Protein AF-A0A0Q7KA32-F1 (afdb_monomer_lite)

Structure (mmCIF, N/CA/C/O backbone):
data_AF-A0A0Q7KA32-F1
#
_entry.id   AF-A0A0Q7KA32-F1
#
loop_
_atom_site.group_PDB
_atom_site.id
_atom_site.type_symbol
_atom_site.label_atom_id
_atom_site.label_alt_id
_atom_site.label_comp_id
_atom_site.label_asym_id
_atom_site.label_entity_id
_atom_site.label_seq_id
_atom_site.pdbx_PDB_ins_code
_atom_site.Cartn_x
_atom_site.Cartn_y
_atom_site.Cartn_z
_atom_site.occupancy
_atom_site.B_iso_or_equiv
_atom_site.auth_seq_id
_atom_site.auth_comp_id
_atom_site.auth_asym_id
_atom_site.auth_atom_id
_atom_site.pdbx_PDB_model_num
ATOM 1 N N . MET A 1 1 ? 11.257 9.455 -51.469 1.00 43.12 1 MET A N 1
ATOM 2 C CA . MET A 1 1 ? 10.228 9.139 -50.459 1.00 43.12 1 MET A CA 1
ATOM 3 C C . MET A 1 1 ? 10.912 8.282 -49.416 1.00 43.12 1 MET A C 1
ATOM 5 O O . MET A 1 1 ? 10.951 7.073 -49.566 1.00 43.12 1 MET A O 1
ATOM 9 N N . GLU A 1 2 ? 11.544 8.915 -48.437 1.00 48.62 2 GLU A N 1
ATOM 10 C CA . GLU A 1 2 ? 12.164 8.223 -47.306 1.00 48.62 2 GLU A CA 1
ATOM 11 C C . GLU A 1 2 ? 11.249 8.482 -46.112 1.00 48.62 2 GLU A C 1
ATOM 13 O O . GLU A 1 2 ? 11.370 9.498 -45.437 1.00 48.62 2 GLU A O 1
ATOM 18 N N . HIS A 1 3 ? 10.231 7.636 -45.950 1.00 50.41 3 HIS A N 1
ATOM 19 C CA . HIS A 1 3 ? 9.394 7.650 -44.757 1.00 50.41 3 HIS A CA 1
ATOM 20 C C . HIS A 1 3 ? 9.922 6.596 -43.789 1.00 50.41 3 HIS A C 1
ATOM 22 O O . HIS A 1 3 ? 9.903 5.407 -44.089 1.00 50.41 3 HIS A O 1
ATOM 28 N N . SER A 1 4 ? 10.384 7.097 -42.645 1.00 55.38 4 SER A N 1
ATOM 29 C CA . SER A 1 4 ? 10.124 6.558 -41.312 1.00 55.38 4 SER A CA 1
ATOM 30 C C . SER A 1 4 ? 10.331 5.056 -41.112 1.00 55.38 4 SER A C 1
ATOM 32 O O . SER A 1 4 ? 9.389 4.277 -41.201 1.00 55.38 4 SER A O 1
ATOM 34 N N . ASN A 1 5 ? 11.546 4.675 -40.711 1.00 51.72 5 ASN A N 1
ATOM 35 C CA . ASN A 1 5 ? 11.811 3.376 -40.080 1.00 51.72 5 ASN A CA 1
ATOM 36 C C . ASN A 1 5 ? 12.090 3.497 -38.561 1.00 51.72 5 ASN A C 1
ATOM 38 O O . ASN A 1 5 ? 12.395 2.497 -37.919 1.00 51.72 5 ASN A O 1
ATOM 42 N N . ASP A 1 6 ? 11.968 4.704 -37.988 1.00 53.75 6 ASP A N 1
ATOM 43 C CA . ASP A 1 6 ? 12.189 5.002 -36.557 1.00 53.75 6 ASP A CA 1
ATOM 44 C C . ASP A 1 6 ? 10.946 4.757 -35.672 1.00 53.75 6 ASP A C 1
ATOM 46 O O . ASP A 1 6 ? 11.048 4.672 -34.452 1.00 53.75 6 ASP A O 1
ATOM 50 N N . ASP A 1 7 ? 9.762 4.599 -36.270 1.00 53.19 7 ASP A N 1
ATOM 51 C CA . ASP A 1 7 ? 8.487 4.540 -35.534 1.00 53.19 7 ASP A CA 1
ATOM 52 C C . ASP A 1 7 ? 8.241 3.178 -34.837 1.00 53.19 7 ASP A C 1
ATOM 54 O O . ASP A 1 7 ? 7.601 3.092 -33.788 1.00 53.19 7 ASP A O 1
ATOM 58 N N . ILE A 1 8 ? 8.819 2.091 -35.368 1.00 54.44 8 ILE A N 1
ATOM 59 C CA . ILE A 1 8 ? 8.552 0.718 -34.888 1.00 54.44 8 ILE A CA 1
ATOM 60 C C . ILE A 1 8 ? 9.303 0.398 -33.583 1.00 54.44 8 ILE A C 1
ATOM 62 O O . ILE A 1 8 ? 8.797 -0.336 -32.727 1.00 54.44 8 ILE A O 1
ATOM 66 N N . ALA A 1 9 ? 10.498 0.964 -33.393 1.00 56.53 9 ALA A N 1
ATOM 67 C CA . ALA A 1 9 ? 11.290 0.728 -32.186 1.00 56.53 9 ALA A CA 1
ATOM 68 C C . ALA A 1 9 ? 10.688 1.426 -30.952 1.00 56.53 9 ALA A C 1
ATOM 70 O O . ALA A 1 9 ? 10.704 0.858 -29.859 1.00 56.53 9 ALA A O 1
ATOM 71 N N . ALA A 1 10 ? 10.111 2.621 -31.131 1.00 57.81 10 ALA A N 1
ATOM 72 C CA . ALA A 1 10 ? 9.469 3.375 -30.056 1.00 57.81 10 ALA A CA 1
ATOM 73 C C . ALA A 1 10 ? 8.175 2.703 -29.566 1.00 57.81 10 ALA A C 1
ATOM 75 O O . ALA A 1 10 ? 7.990 2.567 -28.357 1.00 57.81 10 ALA A O 1
ATOM 76 N N . SER A 1 11 ? 7.336 2.202 -30.484 1.00 57.97 11 SER A N 1
ATOM 77 C CA . SER A 1 11 ? 6.111 1.469 -30.117 1.00 57.97 11 SER A CA 1
ATOM 78 C C 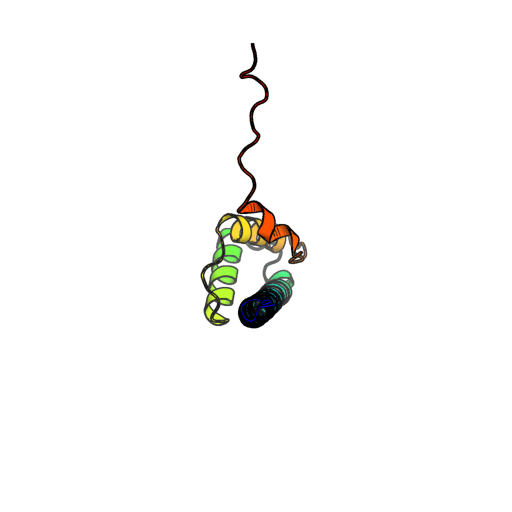. SER A 1 11 ? 6.425 0.209 -29.306 1.00 57.97 11 SER A C 1
ATOM 80 O O . SER A 1 11 ? 5.867 0.015 -28.230 1.00 57.97 11 SER A O 1
ATOM 82 N N . SER A 1 12 ? 7.420 -0.572 -29.735 1.00 60.53 12 SER A N 1
ATOM 83 C CA . SER A 1 12 ? 7.791 -1.824 -29.059 1.00 60.53 12 SER A CA 1
ATOM 84 C C . SER A 1 12 ? 8.317 -1.597 -27.632 1.00 60.53 12 SER A C 1
ATOM 86 O O . SER A 1 12 ? 8.023 -2.372 -26.725 1.00 60.53 12 SER A O 1
ATOM 88 N N . ALA A 1 13 ? 9.098 -0.534 -27.408 1.00 63.25 13 ALA A N 1
ATOM 89 C CA . ALA A 1 13 ? 9.607 -0.189 -26.080 1.00 63.25 13 ALA A CA 1
ATOM 90 C C . ALA A 1 13 ? 8.493 0.316 -25.146 1.00 63.25 13 ALA A C 1
ATOM 92 O O . ALA A 1 13 ? 8.471 -0.031 -23.966 1.00 63.25 13 ALA A O 1
ATOM 93 N N . GLN A 1 14 ? 7.553 1.095 -25.685 1.00 60.50 14 GLN A N 1
ATOM 94 C CA . GLN A 1 14 ? 6.415 1.624 -24.939 1.00 60.50 14 GLN A CA 1
ATOM 95 C C . GLN A 1 14 ? 5.405 0.521 -24.576 1.00 60.50 14 GLN A C 1
ATOM 97 O O . GLN A 1 14 ? 4.879 0.514 -23.466 1.00 60.50 14 GLN A O 1
ATOM 102 N N . GLU A 1 15 ? 5.187 -0.462 -25.453 1.00 61.22 15 GLU A N 1
ATOM 103 C CA . GLU A 1 15 ? 4.350 -1.640 -25.178 1.00 61.22 15 GLU A CA 1
ATOM 104 C C . GLU A 1 15 ? 4.922 -2.518 -24.051 1.00 61.22 15 GLU A C 1
ATOM 106 O O . GLU A 1 15 ? 4.180 -2.961 -23.171 1.00 61.22 15 GLU A O 1
ATOM 111 N N . VAL A 1 16 ? 6.244 -2.728 -24.025 1.00 63.62 16 VAL A N 1
ATOM 112 C CA . VAL A 1 16 ? 6.920 -3.490 -22.957 1.00 63.62 16 VAL A CA 1
ATOM 113 C C . VAL A 1 16 ? 6.857 -2.757 -21.612 1.00 63.62 16 VAL A C 1
ATOM 115 O O . VAL A 1 16 ? 6.671 -3.394 -20.573 1.00 63.62 16 VAL A O 1
ATOM 118 N N . ASP A 1 17 ? 6.980 -1.429 -21.616 1.00 67.62 17 ASP A N 1
ATOM 119 C CA . ASP A 1 17 ? 6.892 -0.604 -20.406 1.00 67.62 17 ASP A CA 1
ATOM 120 C C . ASP A 1 17 ? 5.475 -0.595 -19.806 1.00 67.62 17 ASP A C 1
ATOM 122 O O . ASP A 1 17 ? 5.297 -0.758 -18.594 1.00 67.62 17 ASP A O 1
ATOM 126 N N . VAL A 1 18 ? 4.447 -0.523 -20.660 1.00 63.66 18 VAL A N 1
ATOM 127 C CA . VAL A 1 18 ? 3.042 -0.624 -20.241 1.00 63.66 18 VAL A CA 1
ATOM 128 C C . VAL A 1 18 ? 2.733 -2.009 -19.673 1.00 63.66 18 VAL A C 1
ATOM 130 O O . VAL A 1 18 ? 2.097 -2.095 -18.622 1.00 63.66 18 VAL A O 1
ATOM 133 N N . ALA A 1 19 ? 3.203 -3.083 -20.314 1.00 62.88 19 ALA A N 1
ATOM 134 C CA . ALA A 1 19 ? 3.015 -4.447 -19.817 1.00 62.88 19 ALA A CA 1
ATOM 135 C C . ALA A 1 19 ? 3.654 -4.639 -18.430 1.00 62.88 19 ALA A C 1
ATOM 137 O O . ALA A 1 19 ? 2.982 -5.075 -17.496 1.00 62.88 19 ALA A O 1
ATOM 138 N N . ARG A 1 20 ? 4.909 -4.197 -18.251 1.00 70.75 20 ARG A N 1
ATOM 139 C CA . ARG A 1 20 ? 5.592 -4.231 -16.946 1.00 70.75 20 ARG A CA 1
ATOM 140 C C . ARG A 1 20 ? 4.828 -3.435 -15.886 1.00 70.75 20 ARG A C 1
ATOM 142 O O . ARG A 1 20 ? 4.695 -3.883 -14.750 1.00 70.75 20 ARG A O 1
ATOM 149 N N . SER A 1 21 ? 4.315 -2.264 -16.249 1.00 71.50 21 SER A N 1
ATOM 150 C CA . SER A 1 21 ? 3.560 -1.406 -15.332 1.00 71.50 21 SER A CA 1
ATOM 151 C C . SER A 1 21 ? 2.219 -2.026 -14.925 1.00 71.50 21 SER A C 1
ATOM 153 O O . SER A 1 21 ? 1.783 -1.872 -13.784 1.00 71.50 21 SER A O 1
ATOM 155 N N . GLN A 1 22 ? 1.564 -2.759 -15.829 1.00 75.25 22 GLN A N 1
ATOM 156 C CA . GLN A 1 22 ? 0.352 -3.522 -15.520 1.00 75.25 22 GLN A CA 1
ATOM 157 C C . GLN A 1 22 ? 0.639 -4.700 -14.579 1.00 75.25 22 GLN A C 1
ATOM 159 O O . GLN A 1 22 ? -0.116 -4.899 -13.626 1.00 75.25 22 GLN A O 1
ATOM 164 N N . ASP A 1 23 ? 1.748 -5.416 -14.784 1.00 82.44 23 ASP A N 1
ATOM 165 C CA . ASP A 1 23 ? 2.169 -6.512 -13.903 1.00 82.44 23 ASP A CA 1
ATOM 166 C C . ASP A 1 23 ? 2.444 -6.018 -12.474 1.00 82.44 23 ASP A C 1
ATOM 168 O O . ASP A 1 23 ? 1.935 -6.590 -11.509 1.00 82.44 23 ASP A O 1
ATOM 172 N N . VAL A 1 24 ? 3.169 -4.902 -12.317 1.00 84.56 24 VAL A N 1
ATOM 173 C CA . VAL A 1 24 ? 3.435 -4.305 -10.994 1.00 84.56 24 VAL A CA 1
ATOM 174 C C . VAL A 1 24 ? 2.134 -3.921 -10.285 1.00 84.56 24 VAL A C 1
ATOM 176 O O . VAL A 1 24 ? 1.959 -4.229 -9.106 1.00 84.56 24 VAL A O 1
ATOM 179 N N . LYS A 1 25 ? 1.183 -3.302 -10.996 1.00 84.12 25 LYS A N 1
ATOM 180 C CA . LYS A 1 25 ? -0.126 -2.936 -10.428 1.00 84.12 25 LYS A CA 1
ATOM 181 C C . LYS A 1 25 ? -0.926 -4.155 -9.982 1.00 84.12 25 LYS A C 1
ATOM 183 O O . LYS A 1 25 ? -1.542 -4.110 -8.921 1.00 84.12 25 LYS A O 1
ATOM 188 N N . ALA A 1 26 ? -0.905 -5.237 -10.757 1.00 87.69 26 ALA A 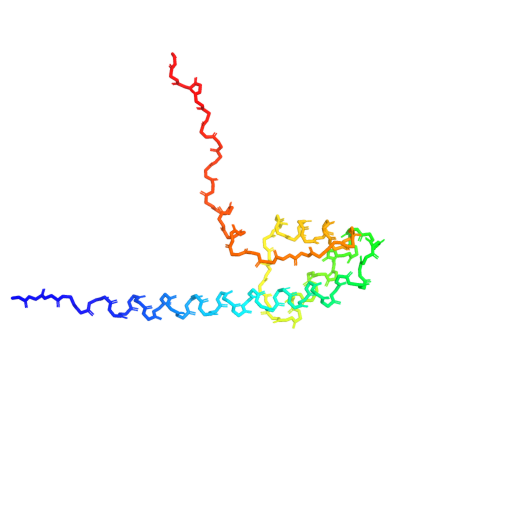N 1
ATOM 189 C CA . ALA A 1 26 ? -1.583 -6.475 -10.389 1.00 87.69 26 ALA A CA 1
ATOM 190 C C . ALA A 1 26 ? -0.985 -7.090 -9.113 1.00 87.69 26 ALA A C 1
ATOM 192 O O . ALA A 1 26 ? -1.727 -7.541 -8.238 1.00 87.69 26 ALA A O 1
ATOM 193 N N . VAL A 1 27 ? 0.345 -7.058 -8.970 1.00 89.38 27 VAL A N 1
ATOM 194 C CA . VAL A 1 27 ? 1.029 -7.531 -7.757 1.00 89.38 27 VAL A CA 1
ATOM 195 C C . VAL A 1 27 ? 0.691 -6.650 -6.550 1.00 89.38 27 VAL A C 1
ATOM 197 O O . VAL A 1 27 ? 0.335 -7.180 -5.499 1.00 89.38 27 VAL A O 1
ATOM 200 N N . LEU A 1 28 ? 0.726 -5.322 -6.693 1.00 88.31 28 LEU A N 1
ATOM 201 C CA . LEU A 1 28 ? 0.357 -4.398 -5.614 1.00 88.31 28 LEU A CA 1
ATOM 202 C C . LEU A 1 28 ? -1.105 -4.563 -5.183 1.00 88.31 28 LEU A C 1
ATOM 204 O O . LEU A 1 28 ? -1.381 -4.620 -3.986 1.00 88.31 28 LEU A O 1
ATOM 208 N N . GLN A 1 29 ? -2.030 -4.695 -6.139 1.00 89.38 29 GLN A N 1
ATOM 209 C CA . GLN A 1 29 ? -3.441 -4.950 -5.842 1.00 89.38 29 GLN A CA 1
ATOM 210 C C . GLN A 1 29 ? -3.607 -6.253 -5.059 1.00 89.38 29 GLN A C 1
ATOM 212 O O . GLN A 1 29 ? -4.280 -6.274 -4.033 1.00 89.38 29 GLN A O 1
ATOM 217 N N . ARG A 1 30 ? -2.924 -7.320 -5.483 1.00 90.62 30 ARG A N 1
ATOM 218 C CA . ARG A 1 30 ? -2.950 -8.603 -4.780 1.00 90.62 30 ARG A CA 1
ATOM 219 C C . ARG A 1 30 ? -2.443 -8.487 -3.340 1.00 90.62 30 ARG A C 1
ATOM 221 O O . ARG A 1 30 ? -3.062 -9.049 -2.443 1.00 90.62 30 ARG A O 1
ATOM 228 N N . ILE A 1 31 ? -1.346 -7.765 -3.107 1.00 91.75 31 ILE A N 1
ATOM 229 C CA . ILE A 1 31 ? -0.806 -7.543 -1.755 1.00 91.75 31 ILE A CA 1
ATOM 230 C C . ILE A 1 31 ? -1.847 -6.850 -0.871 1.00 91.75 31 ILE A C 1
ATOM 232 O O . ILE A 1 31 ? -2.108 -7.288 0.248 1.00 91.75 31 ILE A O 1
ATOM 236 N N . VAL A 1 32 ? -2.456 -5.780 -1.376 1.00 88.94 32 VAL A N 1
ATOM 237 C CA . VAL A 1 32 ? -3.485 -5.017 -0.661 1.00 88.94 32 VAL A CA 1
ATOM 238 C C . VAL A 1 32 ? -4.710 -5.885 -0.365 1.00 88.94 32 VAL A C 1
ATOM 240 O O . VAL A 1 32 ? -5.193 -5.867 0.766 1.00 88.94 32 VAL A O 1
ATOM 243 N N . ASP A 1 33 ? -5.181 -6.673 -1.331 1.00 88.81 33 ASP A N 1
ATOM 244 C CA . ASP A 1 33 ? -6.340 -7.559 -1.167 1.00 88.81 33 ASP A CA 1
ATOM 245 C C . ASP A 1 33 ? -6.078 -8.660 -0.125 1.00 88.81 33 ASP A C 1
ATOM 247 O O . ASP A 1 33 ? -6.957 -9.002 0.667 1.00 88.81 33 ASP A O 1
ATOM 251 N N . GLU A 1 34 ? -4.857 -9.204 -0.090 1.00 89.94 34 GLU A N 1
ATOM 252 C CA . GLU A 1 34 ? -4.451 -10.223 0.881 1.00 89.94 34 GLU A CA 1
ATOM 253 C C . GLU A 1 34 ? -4.259 -9.648 2.297 1.00 89.94 34 GLU A C 1
ATOM 255 O O . GLU A 1 34 ? -4.555 -10.322 3.292 1.00 89.94 34 GLU A O 1
ATOM 260 N N . LEU A 1 35 ? -3.757 -8.413 2.406 1.00 88.25 35 LEU A N 1
ATOM 261 C CA . LEU A 1 35 ? -3.484 -7.753 3.682 1.00 88.25 35 LEU A CA 1
ATOM 262 C C . LEU A 1 35 ? -4.713 -7.069 4.288 1.00 88.25 35 LEU A C 1
ATOM 264 O O . LEU A 1 35 ? -4.852 -7.079 5.509 1.00 88.25 35 LEU A O 1
ATOM 268 N N . GLY A 1 36 ? -5.613 -6.515 3.474 1.00 86.31 36 GLY A N 1
ATOM 269 C CA . GLY A 1 36 ? -6.770 -5.729 3.921 1.00 86.31 36 GLY A CA 1
ATOM 270 C C . GLY A 1 36 ? -7.592 -6.393 5.025 1.00 86.31 36 GLY A C 1
ATOM 271 O O . GLY A 1 36 ? -7.729 -5.810 6.098 1.00 86.31 36 GLY A O 1
ATOM 272 N N . PRO A 1 37 ? -8.060 -7.640 4.850 1.00 87.06 37 PRO A N 1
ATOM 273 C CA . PRO A 1 37 ? -8.828 -8.336 5.882 1.00 87.06 37 PRO A CA 1
ATOM 274 C C . PRO A 1 37 ? -8.041 -8.629 7.168 1.00 87.06 37 PRO A C 1
ATOM 276 O O . PRO A 1 37 ? -8.643 -8.843 8.215 1.00 87.06 37 PRO A O 1
ATOM 279 N N . ARG A 1 38 ? -6.706 -8.703 7.091 1.00 88.12 38 ARG A N 1
ATOM 280 C CA . ARG A 1 38 ? -5.824 -9.059 8.217 1.00 88.12 38 ARG A CA 1
ATOM 281 C C . ARG A 1 38 ? -5.341 -7.849 9.005 1.00 88.12 38 ARG A C 1
ATOM 283 O O . ARG A 1 38 ? -4.912 -8.016 10.139 1.00 88.12 38 ARG A O 1
ATOM 290 N N . LEU A 1 39 ? -5.346 -6.680 8.373 1.00 88.62 39 LEU A N 1
ATOM 291 C CA . LEU A 1 39 ? -4.830 -5.428 8.918 1.00 88.62 39 LEU A CA 1
ATOM 292 C C . LEU A 1 39 ? -5.941 -4.419 9.239 1.00 88.62 39 LEU A C 1
ATOM 294 O O . LEU A 1 39 ? -5.646 -3.290 9.628 1.00 88.62 39 LEU A O 1
ATOM 298 N N . ALA A 1 40 ? -7.205 -4.81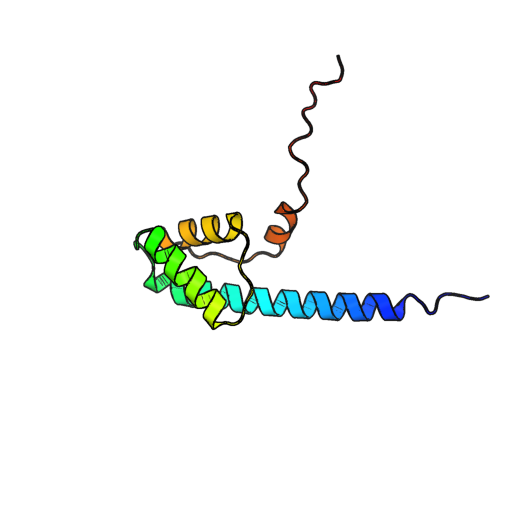4 9.076 1.00 88.44 40 ALA A N 1
ATOM 299 C CA . ALA A 1 40 ? -8.340 -4.017 9.515 1.00 88.44 40 ALA A CA 1
ATOM 300 C C . ALA A 1 40 ? -8.228 -3.734 11.021 1.00 88.44 40 ALA A C 1
ATOM 302 O O . ALA A 1 40 ? -7.936 -4.639 11.802 1.00 88.44 40 ALA A O 1
ATOM 303 N N . ASP A 1 41 ? -8.428 -2.471 11.401 1.00 89.69 41 ASP A N 1
ATOM 304 C CA . ASP A 1 41 ? -8.322 -1.968 12.776 1.00 89.69 41 ASP A CA 1
ATOM 305 C C . ASP A 1 41 ? -6.912 -2.049 13.403 1.00 89.69 41 ASP A C 1
ATOM 307 O O . ASP A 1 41 ? -6.728 -1.693 14.570 1.00 89.69 41 ASP A O 1
ATOM 311 N N . GLU A 1 42 ? -5.888 -2.447 12.640 1.00 94.00 42 GLU A N 1
ATOM 312 C CA . GLU A 1 42 ? -4.499 -2.392 13.098 1.00 94.00 42 GLU A CA 1
ATOM 313 C C . GLU A 1 42 ? -3.970 -0.946 13.106 1.00 94.00 42 GLU A C 1
ATOM 315 O O . GLU A 1 42 ? -4.355 -0.122 12.263 1.00 94.00 42 GLU A O 1
ATOM 320 N N . PRO A 1 43 ? -3.028 -0.608 14.008 1.00 94.31 43 PRO A N 1
ATOM 321 C CA . PRO A 1 43 ? -2.424 0.716 14.042 1.00 94.31 43 PRO A CA 1
ATOM 322 C C . PRO A 1 43 ? -1.704 1.054 12.724 1.00 94.31 43 PRO A C 1
ATOM 324 O O . PRO A 1 43 ? -0.960 0.215 12.208 1.00 94.31 43 PRO A O 1
ATOM 327 N N . PRO A 1 44 ? -1.787 2.302 12.221 1.00 91.31 44 PRO A N 1
ATOM 328 C CA . PRO A 1 44 ? -1.161 2.706 10.956 1.00 91.31 44 PRO A CA 1
ATOM 329 C C . PRO A 1 44 ? 0.336 2.380 10.838 1.00 91.31 44 PRO A C 1
ATOM 331 O O . PRO A 1 44 ? 0.823 2.083 9.751 1.00 91.31 44 PRO A O 1
ATOM 334 N N . ALA A 1 45 ? 1.074 2.407 11.952 1.00 93.75 45 ALA A N 1
ATOM 335 C CA . ALA A 1 45 ? 2.486 2.028 11.983 1.00 93.75 45 ALA A CA 1
ATOM 336 C C . ALA A 1 45 ? 2.701 0.537 11.657 1.00 93.75 45 ALA A C 1
ATOM 338 O O . ALA A 1 45 ? 3.580 0.210 10.863 1.00 93.75 45 ALA A O 1
ATOM 339 N N . ILE A 1 46 ? 1.859 -0.345 12.210 1.00 93.69 46 ILE A N 1
ATOM 340 C CA . ILE A 1 46 ? 1.893 -1.790 11.949 1.00 93.69 46 ILE A CA 1
ATOM 341 C C . ILE A 1 46 ? 1.482 -2.068 10.505 1.00 93.69 46 ILE A C 1
ATOM 343 O O . ILE A 1 46 ? 2.154 -2.822 9.804 1.00 93.69 46 ILE A O 1
ATOM 347 N N . VAL A 1 47 ? 0.424 -1.407 10.027 1.00 93.38 47 VAL A N 1
ATOM 348 C CA . VAL A 1 47 ? -0.026 -1.537 8.636 1.00 93.38 47 VAL A CA 1
ATOM 349 C C . VAL A 1 47 ? 1.066 -1.107 7.656 1.00 93.38 47 VAL A C 1
ATOM 351 O O . VAL A 1 47 ? 1.333 -1.823 6.693 1.00 93.38 47 VAL A O 1
ATOM 354 N N . ARG A 1 48 ? 1.751 0.015 7.924 1.00 93.75 48 ARG A N 1
ATOM 355 C CA . ARG A 1 48 ? 2.872 0.501 7.105 1.00 93.75 48 ARG A CA 1
ATOM 356 C C . ARG A 1 48 ? 4.008 -0.515 7.044 1.00 93.75 48 ARG A C 1
ATOM 358 O O . ARG A 1 48 ? 4.465 -0.831 5.952 1.00 93.75 48 ARG A O 1
ATOM 365 N N . GLU A 1 49 ? 4.453 -1.021 8.191 1.00 95.00 49 GLU A N 1
ATOM 366 C CA . GLU A 1 49 ? 5.540 -2.004 8.262 1.00 95.00 49 GLU A CA 1
ATOM 367 C C . GLU A 1 49 ? 5.203 -3.268 7.459 1.00 95.00 49 GLU A C 1
ATOM 369 O O . GLU A 1 49 ? 6.002 -3.723 6.642 1.00 95.00 49 GLU A O 1
ATOM 374 N N . ARG A 1 50 ? 3.985 -3.795 7.631 1.00 93.25 50 ARG A N 1
ATOM 375 C CA . ARG A 1 50 ? 3.519 -5.004 6.939 1.00 93.25 50 ARG A CA 1
ATOM 376 C C . ARG A 1 50 ? 3.356 -4.799 5.438 1.00 93.25 50 ARG A C 1
ATOM 378 O O . ARG A 1 50 ? 3.712 -5.691 4.673 1.00 93.25 50 ARG A O 1
ATOM 385 N N . LEU A 1 51 ? 2.851 -3.640 5.021 1.00 92.50 51 LEU A N 1
ATOM 386 C CA . LEU A 1 51 ? 2.713 -3.290 3.611 1.00 92.50 51 LEU A CA 1
ATOM 387 C C . LEU A 1 51 ? 4.083 -3.175 2.932 1.00 92.50 51 LEU A C 1
ATOM 389 O O . LEU A 1 51 ? 4.293 -3.783 1.887 1.00 92.50 51 LEU A O 1
ATOM 393 N N . VAL A 1 52 ? 5.029 -2.448 3.537 1.00 93.94 52 VAL A N 1
ATOM 394 C CA . VAL A 1 52 ? 6.389 -2.285 2.992 1.00 93.94 52 VAL A CA 1
ATOM 395 C C . VAL A 1 52 ? 7.117 -3.627 2.920 1.00 93.94 52 VAL A C 1
ATOM 397 O O . VAL A 1 52 ? 7.727 -3.929 1.897 1.00 93.94 52 VAL A O 1
ATOM 400 N N . ALA A 1 53 ? 7.001 -4.459 3.958 1.00 94.50 53 ALA A N 1
ATOM 401 C CA . ALA A 1 53 ? 7.566 -5.803 3.949 1.00 94.50 53 ALA A CA 1
ATOM 402 C C . ALA A 1 53 ? 6.979 -6.668 2.822 1.00 94.50 53 ALA A C 1
ATOM 404 O O . ALA A 1 53 ? 7.736 -7.297 2.096 1.00 94.50 53 ALA A O 1
ATOM 405 N N . ALA A 1 54 ? 5.657 -6.659 2.618 1.00 93.38 54 ALA A N 1
ATOM 406 C CA . ALA A 1 54 ? 5.019 -7.446 1.561 1.00 93.38 54 ALA A CA 1
ATOM 407 C C . ALA A 1 54 ? 5.411 -6.989 0.143 1.00 93.38 54 ALA A C 1
ATOM 409 O O . ALA A 1 54 ? 5.569 -7.818 -0.750 1.00 93.38 54 ALA A O 1
ATOM 410 N N . ILE A 1 55 ? 5.593 -5.682 -0.062 1.00 91.88 55 ILE A N 1
ATOM 411 C CA . ILE A 1 55 ? 6.077 -5.111 -1.329 1.00 91.88 55 ILE A CA 1
ATOM 412 C C . ILE A 1 55 ? 7.514 -5.565 -1.605 1.00 91.88 55 ILE A C 1
ATOM 414 O O . ILE A 1 55 ? 7.810 -6.020 -2.710 1.00 91.88 55 ILE A O 1
ATOM 418 N N . ALA A 1 56 ? 8.384 -5.498 -0.595 1.00 92.62 56 ALA A N 1
ATOM 419 C CA . ALA A 1 56 ? 9.767 -5.947 -0.710 1.00 92.62 56 ALA A CA 1
ATOM 420 C C . ALA A 1 56 ? 9.867 -7.466 -0.954 1.00 92.62 56 ALA A C 1
ATOM 422 O O . ALA A 1 56 ? 10.632 -7.895 -1.817 1.00 92.62 56 ALA A O 1
ATOM 423 N N . ASP A 1 57 ? 9.060 -8.277 -0.261 1.00 93.00 57 ASP A N 1
ATOM 424 C CA . ASP A 1 57 ? 8.985 -9.735 -0.456 1.00 93.00 57 ASP A CA 1
ATOM 425 C C . ASP A 1 57 ? 8.513 -10.108 -1.870 1.00 93.00 57 ASP A C 1
ATOM 427 O O . ASP A 1 57 ? 8.952 -11.109 -2.438 1.00 93.00 57 ASP A O 1
ATOM 431 N N . ALA A 1 58 ? 7.653 -9.282 -2.471 1.00 90.06 58 ALA A N 1
ATOM 432 C CA . ALA A 1 58 ? 7.218 -9.434 -3.855 1.00 90.06 58 ALA A CA 1
ATOM 433 C C . ALA A 1 58 ? 8.281 -9.003 -4.887 1.00 90.06 58 ALA A C 1
ATOM 435 O O . ALA A 1 58 ? 8.036 -9.098 -6.091 1.00 90.06 58 ALA A O 1
ATOM 436 N N . GLY A 1 59 ? 9.451 -8.536 -4.438 1.00 91.06 59 GLY A N 1
ATOM 437 C CA . GLY A 1 59 ? 10.537 -8.069 -5.298 1.00 91.06 59 GLY A CA 1
ATOM 438 C C . GLY A 1 59 ? 10.235 -6.743 -5.996 1.00 91.06 59 GLY A C 1
ATOM 439 O O . GLY A 1 59 ? 10.845 -6.450 -7.023 1.00 91.06 59 GLY A O 1
ATOM 440 N N . LEU A 1 60 ? 9.279 -5.968 -5.476 1.00 88.50 60 LEU A N 1
ATOM 441 C CA . LEU A 1 60 ? 8.942 -4.652 -6.000 1.00 88.50 60 LEU A CA 1
ATOM 442 C C . LEU A 1 60 ? 9.814 -3.573 -5.358 1.00 88.50 60 LEU A C 1
ATOM 444 O O . LEU A 1 60 ? 10.187 -3.661 -4.187 1.00 88.50 60 LEU A O 1
ATOM 448 N N . ASP A 1 61 ? 10.088 -2.525 -6.131 1.00 88.25 61 ASP A N 1
ATOM 449 C CA . ASP A 1 61 ? 10.777 -1.340 -5.633 1.00 88.25 61 ASP A CA 1
ATOM 450 C C . ASP A 1 61 ? 9.955 -0.611 -4.559 1.00 88.25 61 ASP A C 1
ATOM 452 O O . ASP A 1 61 ? 8.730 -0.766 -4.443 1.00 88.25 61 ASP A O 1
ATOM 456 N N . GLU A 1 62 ? 10.640 0.242 -3.796 1.00 85.56 62 GLU A N 1
ATOM 457 C CA . GLU A 1 62 ? 9.999 1.106 -2.811 1.00 85.56 62 GLU A CA 1
ATOM 458 C C . GLU A 1 62 ? 8.918 1.975 -3.473 1.00 85.56 62 GLU A C 1
ATOM 460 O O . GLU A 1 62 ? 9.151 2.681 -4.459 1.00 85.56 62 GLU A O 1
ATOM 465 N N . GLN A 1 63 ? 7.706 1.911 -2.919 1.00 87.44 63 GLN A N 1
ATOM 466 C CA . GLN A 1 63 ? 6.579 2.675 -3.433 1.00 87.44 63 GLN A CA 1
ATOM 467 C C . GLN A 1 63 ? 6.621 4.126 -2.935 1.00 87.44 63 GLN A C 1
ATOM 469 O O . GLN A 1 63 ? 7.117 4.397 -1.840 1.00 87.44 63 GLN A O 1
ATOM 474 N N . PRO A 1 64 ? 6.053 5.081 -3.691 1.00 86.94 64 PRO A N 1
ATOM 475 C CA . PRO A 1 64 ? 6.047 6.486 -3.296 1.00 86.94 64 PRO A CA 1
ATOM 476 C C . PRO A 1 64 ? 5.386 6.702 -1.932 1.00 86.94 64 PRO A C 1
ATOM 478 O O . PRO A 1 64 ? 4.287 6.201 -1.695 1.00 86.94 64 PRO A O 1
ATOM 481 N N . ALA A 1 65 ? 5.996 7.523 -1.072 1.00 86.19 65 ALA A N 1
ATOM 482 C CA . ALA A 1 65 ? 5.467 7.805 0.266 1.00 86.19 65 ALA A CA 1
ATOM 483 C C . ALA A 1 65 ? 3.977 8.225 0.290 1.00 86.19 65 ALA A C 1
ATOM 485 O O . ALA A 1 65 ? 3.242 7.662 1.102 1.00 86.19 65 ALA A O 1
ATOM 486 N N . PRO A 1 66 ? 3.475 9.094 -0.619 1.00 86.88 66 PRO A N 1
ATOM 487 C CA . PRO A 1 66 ? 2.053 9.455 -0.640 1.00 86.88 66 PRO A CA 1
ATOM 488 C C . PRO A 1 66 ? 1.129 8.268 -0.936 1.00 86.88 66 PRO A C 1
ATOM 490 O O . PRO A 1 66 ? 0.028 8.175 -0.395 1.00 86.88 66 PRO A O 1
ATOM 493 N N . TRP A 1 67 ? 1.581 7.337 -1.782 1.00 87.38 67 TRP A N 1
ATOM 494 C CA . TRP A 1 67 ? 0.824 6.125 -2.078 1.00 87.38 67 TRP A CA 1
ATOM 495 C C . TRP A 1 67 ? 0.771 5.207 -0.857 1.00 87.38 67 TRP A C 1
ATOM 497 O O . TRP A 1 67 ? -0.309 4.754 -0.484 1.00 87.38 67 TRP A O 1
ATOM 507 N N . VAL A 1 68 ? 1.917 4.991 -0.198 1.00 90.38 68 VAL A N 1
ATOM 508 C CA . VAL A 1 68 ? 1.999 4.160 1.014 1.00 90.38 68 VAL A CA 1
ATOM 509 C C . VAL A 1 68 ? 1.095 4.730 2.105 1.00 90.38 68 VAL A C 1
ATOM 511 O O . VAL A 1 68 ? 0.370 3.988 2.756 1.00 90.38 68 VAL A O 1
ATOM 514 N N . GLU A 1 69 ? 1.090 6.048 2.285 1.00 90.69 69 GLU A N 1
ATOM 515 C CA . GLU A 1 69 ? 0.243 6.725 3.269 1.00 90.69 69 GLU A CA 1
ATOM 516 C C . GLU A 1 69 ? -1.248 6.552 2.990 1.00 90.69 69 GLU A C 1
ATOM 518 O O . GLU A 1 69 ? -2.002 6.210 3.905 1.00 90.69 69 GLU A O 1
ATOM 523 N N . SER A 1 70 ? -1.664 6.711 1.732 1.00 89.81 70 SER A N 1
ATOM 524 C CA . SER A 1 70 ? -3.046 6.457 1.323 1.00 89.81 70 SER A CA 1
ATOM 525 C C . SER A 1 70 ? -3.432 4.993 1.543 1.00 89.81 70 SER A C 1
ATOM 527 O O . SER A 1 70 ? -4.483 4.719 2.115 1.00 89.81 70 SER A O 1
ATOM 529 N N . ALA A 1 71 ? -2.583 4.047 1.134 1.00 89.50 71 ALA A N 1
ATOM 530 C CA . ALA A 1 71 ? -2.840 2.619 1.296 1.00 89.50 71 ALA A CA 1
ATOM 531 C C . ALA A 1 71 ? -2.960 2.231 2.777 1.00 89.50 71 ALA A C 1
ATOM 533 O O . ALA A 1 71 ? -3.879 1.512 3.157 1.00 89.50 71 ALA A O 1
ATOM 534 N N . VAL A 1 72 ? -2.087 2.764 3.635 1.00 92.88 72 VAL A N 1
ATOM 535 C CA . VAL A 1 72 ? -2.135 2.551 5.088 1.00 92.88 72 VAL A CA 1
ATOM 536 C C . VAL A 1 72 ? -3.435 3.079 5.695 1.00 92.88 72 VAL A C 1
ATOM 538 O O . VAL A 1 72 ? -4.038 2.388 6.515 1.00 92.88 72 VAL A O 1
ATOM 541 N N . ALA A 1 73 ? -3.883 4.272 5.298 1.00 89.56 73 ALA A N 1
ATOM 542 C CA . ALA A 1 73 ? -5.117 4.869 5.808 1.00 89.56 73 ALA A CA 1
ATOM 543 C C . ALA A 1 73 ? -6.379 4.089 5.392 1.00 89.56 73 ALA A C 1
ATOM 545 O O . ALA A 1 73 ? -7.334 4.001 6.171 1.00 89.56 73 ALA A O 1
ATOM 546 N N . GLU A 1 74 ? -6.390 3.521 4.185 1.00 88.81 74 GLU A N 1
ATOM 547 C CA . GLU A 1 74 ? -7.480 2.661 3.716 1.00 88.81 74 GLU A CA 1
ATOM 548 C C . GLU A 1 74 ? -7.469 1.302 4.427 1.00 88.81 74 GLU A C 1
ATOM 550 O O . GLU A 1 74 ? -8.479 0.921 5.019 1.00 88.81 74 GLU A O 1
ATOM 555 N N . LEU A 1 75 ? -6.317 0.623 4.466 1.00 88.94 75 LEU A N 1
ATOM 556 C CA . LEU A 1 75 ? -6.164 -0.705 5.071 1.00 88.94 75 LEU A CA 1
ATOM 557 C C . LEU A 1 75 ? -6.438 -0.694 6.583 1.00 88.94 75 LEU A C 1
ATOM 559 O O . LEU A 1 75 ? -7.216 -1.512 7.067 1.00 88.94 75 LEU A O 1
ATOM 563 N N . SER A 1 76 ? -5.863 0.264 7.319 1.00 89.25 76 SER A N 1
ATOM 564 C CA . SER A 1 76 ? -6.102 0.430 8.765 1.00 89.25 76 SER A CA 1
ATOM 565 C C . SER A 1 76 ? -7.574 0.732 9.060 1.00 89.25 76 SER A C 1
ATOM 567 O O . SER A 1 76 ? -8.125 0.265 10.052 1.00 89.25 76 SER A O 1
ATOM 569 N N . GLY A 1 77 ? -8.247 1.453 8.156 1.00 85.62 77 GLY A N 1
ATOM 570 C CA . GLY A 1 77 ? -9.679 1.727 8.241 1.00 85.62 77 GLY A CA 1
ATOM 571 C C . GLY A 1 77 ? -10.584 0.589 7.760 1.00 85.62 77 GLY A C 1
ATOM 572 O O . GLY A 1 77 ? -11.787 0.819 7.633 1.00 85.62 77 GLY A O 1
ATOM 573 N N . GLY A 1 78 ? -10.032 -0.584 7.424 1.00 83.19 78 GLY A N 1
ATOM 574 C CA . GLY A 1 78 ? -10.785 -1.732 6.910 1.00 83.19 78 GLY A CA 1
ATOM 575 C C . GLY A 1 78 ? -11.436 -1.495 5.542 1.00 83.19 78 GLY A C 1
ATOM 576 O O . GLY A 1 78 ? -12.378 -2.200 5.177 1.00 83.19 78 GLY A O 1
ATOM 577 N N . ARG A 1 79 ? -10.984 -0.486 4.788 1.00 79.00 79 ARG A N 1
ATOM 578 C CA . ARG A 1 79 ? -11.504 -0.154 3.457 1.00 79.00 79 ARG A CA 1
ATOM 579 C C . ARG A 1 79 ? -10.663 -0.832 2.378 1.00 79.00 79 ARG A C 1
ATOM 581 O O . ARG A 1 79 ? -9.447 -0.956 2.496 1.00 79.00 79 ARG A O 1
ATOM 588 N N . GLY A 1 80 ? -11.329 -1.275 1.313 1.00 73.06 80 GLY A N 1
ATOM 589 C CA . GLY A 1 80 ? -10.653 -1.809 0.134 1.00 73.06 80 GLY A CA 1
ATOM 590 C C . GLY A 1 80 ? -10.012 -0.684 -0.676 1.00 73.06 80 GLY A C 1
ATOM 591 O O . GLY A 1 80 ? -10.667 0.315 -0.969 1.00 73.06 80 GLY A O 1
ATOM 592 N N . LEU A 1 81 ? -8.750 -0.859 -1.061 1.00 74.31 81 LEU A N 1
ATOM 593 C CA . LEU A 1 81 ? -8.041 0.056 -1.951 1.00 74.31 81 LEU A CA 1
ATOM 594 C C . LEU A 1 81 ? -8.049 -0.531 -3.369 1.00 74.31 81 LEU A C 1
ATOM 596 O O . LEU A 1 81 ? -7.621 -1.664 -3.576 1.00 74.31 81 LEU A O 1
ATOM 600 N N . VAL A 1 82 ? -8.521 0.247 -4.345 1.00 74.25 82 VAL A N 1
ATOM 601 C CA . VAL A 1 82 ? -8.467 -0.110 -5.770 1.00 74.25 82 VAL A CA 1
ATOM 602 C C . VAL A 1 82 ? -7.366 0.708 -6.435 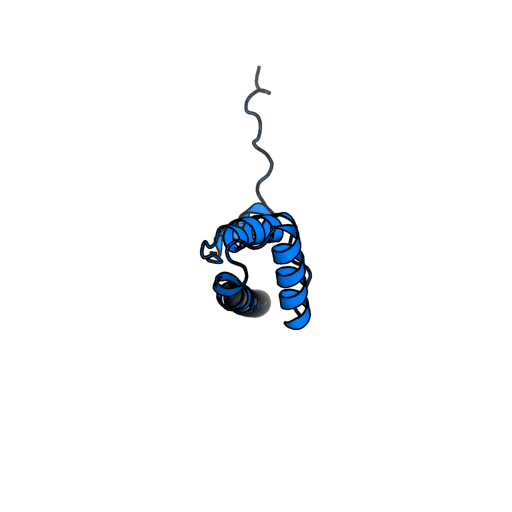1.00 74.25 82 VAL A C 1
ATOM 604 O O . VAL A 1 82 ? -7.419 1.939 -6.451 1.00 74.25 82 VAL A O 1
ATOM 607 N N . MET A 1 83 ? -6.371 0.027 -6.997 1.00 68.62 83 MET A N 1
ATOM 608 C CA . MET A 1 83 ? -5.289 0.629 -7.773 1.00 68.62 83 MET A CA 1
ATOM 609 C C . MET A 1 83 ? -5.812 1.071 -9.149 1.00 68.62 83 MET A C 1
ATOM 611 O O . MET A 1 83 ? -5.667 0.365 -10.144 1.00 68.62 83 MET A O 1
ATOM 615 N N . ASP A 1 84 ? -6.454 2.240 -9.226 1.00 61.94 84 ASP A N 1
ATOM 616 C CA . ASP A 1 84 ? -6.855 2.822 -10.513 1.00 61.94 84 ASP A CA 1
ATOM 617 C C . ASP A 1 84 ? -5.633 3.420 -11.239 1.00 61.94 84 ASP A C 1
ATOM 619 O O . ASP A 1 84 ? -4.748 4.023 -10.621 1.00 61.94 84 ASP A O 1
ATOM 623 N N . ALA A 1 85 ? -5.589 3.302 -12.569 1.00 49.22 85 ALA A N 1
ATOM 624 C CA . ALA A 1 85 ? -4.501 3.816 -13.406 1.00 49.22 85 ALA A CA 1
ATOM 625 C C . ALA A 1 85 ? -4.294 5.339 -13.278 1.00 49.22 85 ALA A C 1
ATOM 627 O O . ALA A 1 85 ? -3.235 5.853 -13.626 1.00 49.22 85 ALA A O 1
ATOM 628 N N . ARG A 1 86 ? -5.277 6.064 -12.736 1.00 47.12 86 ARG A N 1
ATOM 629 C CA . ARG A 1 86 ? -5.217 7.517 -12.514 1.00 47.12 86 ARG A CA 1
ATOM 630 C C . ARG A 1 86 ? -4.271 7.946 -11.387 1.00 47.12 86 ARG A C 1
ATOM 632 O O . ARG A 1 86 ? -3.927 9.123 -11.329 1.00 47.12 86 ARG A O 1
ATOM 639 N N . TYR A 1 87 ? -3.832 7.033 -10.516 1.00 48.91 87 TYR A N 1
ATOM 640 C CA . TYR A 1 87 ? -2.891 7.371 -9.437 1.00 48.91 87 TYR A CA 1
ATOM 641 C C . TYR A 1 87 ? -1.464 7.674 -9.933 1.00 48.91 87 TYR A C 1
ATOM 643 O O . TYR A 1 87 ? -0.693 8.297 -9.207 1.00 48.91 87 TYR A O 1
ATOM 651 N N . GLU A 1 88 ? -1.113 7.330 -11.179 1.00 45.91 88 GLU A N 1
A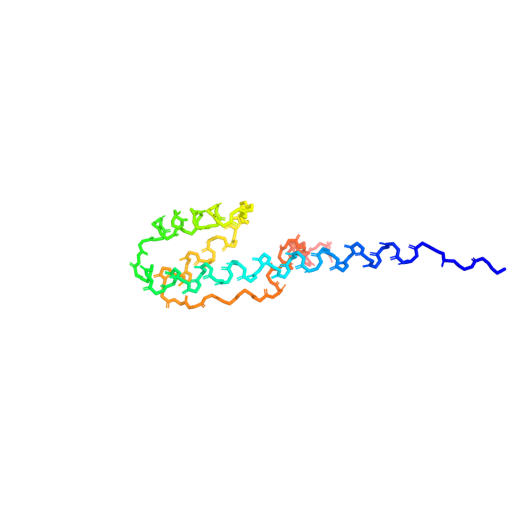TOM 652 C CA . GLU A 1 88 ? 0.160 7.754 -11.791 1.00 45.91 88 GLU A CA 1
ATOM 653 C C . GLU A 1 88 ? 0.216 9.263 -12.092 1.00 45.91 88 GLU A C 1
ATOM 655 O O . GLU A 1 88 ? 1.301 9.844 -12.167 1.00 45.91 88 GLU A O 1
ATOM 660 N N . THR A 1 89 ? -0.935 9.932 -12.220 1.00 42.91 89 THR A N 1
ATOM 661 C CA . THR A 1 89 ? -1.024 11.336 -12.656 1.00 42.91 89 THR A CA 1
ATOM 662 C C . THR A 1 89 ? -0.697 12.361 -11.560 1.00 42.91 89 THR A C 1
ATOM 664 O O . THR A 1 89 ? -0.602 13.549 -11.857 1.00 42.91 89 THR A O 1
ATOM 667 N N . ASP A 1 90 ? -0.440 11.964 -10.310 1.00 44.53 90 ASP A N 1
ATOM 668 C CA . ASP A 1 90 ? -0.045 12.939 -9.275 1.00 44.53 90 ASP A CA 1
ATOM 669 C C . ASP A 1 90 ? 1.462 13.268 -9.278 1.00 44.53 90 ASP A C 1
ATOM 671 O O . ASP A 1 90 ? 1.899 14.218 -8.639 1.00 44.53 90 ASP A O 1
ATOM 675 N N . ARG A 1 91 ? 2.278 12.573 -10.088 1.00 46.81 91 ARG A N 1
ATOM 676 C CA . ARG A 1 91 ? 3.672 12.993 -10.351 1.00 46.81 91 ARG A CA 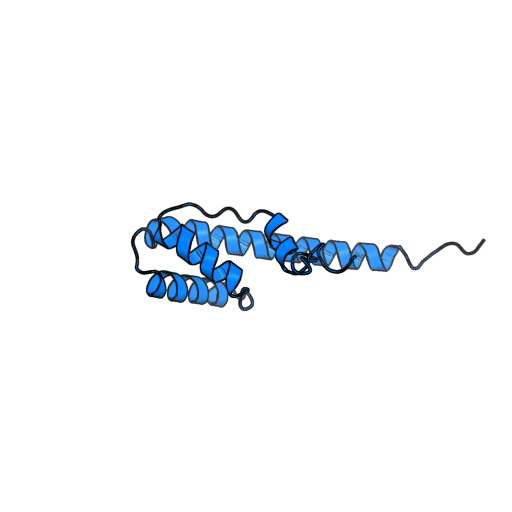1
ATOM 677 C C . ARG A 1 91 ? 3.786 14.166 -11.339 1.00 46.81 91 ARG A C 1
ATOM 679 O O . ARG A 1 91 ? 4.886 14.670 -11.547 1.00 46.81 91 ARG A O 1
ATOM 686 N N . GLN A 1 92 ? 2.680 14.600 -11.954 1.00 44.41 92 GLN A N 1
ATOM 687 C CA . GLN A 1 92 ? 2.666 15.631 -13.002 1.00 44.41 92 GLN A CA 1
ATOM 688 C C . GLN A 1 92 ? 1.722 16.806 -12.737 1.00 44.41 92 GLN A C 1
ATOM 690 O O . GLN A 1 92 ? 1.513 17.612 -13.640 1.00 44.41 92 GLN A O 1
ATOM 695 N N . ARG A 1 93 ? 1.163 16.969 -11.532 1.00 42.69 93 ARG A N 1
ATOM 696 C CA . ARG A 1 93 ? 0.429 18.199 -11.221 1.00 42.69 93 ARG A CA 1
ATOM 697 C C . ARG A 1 93 ? 1.443 19.291 -10.834 1.00 42.69 93 ARG A C 1
ATOM 699 O O . ARG A 1 93 ? 1.941 19.254 -9.709 1.00 42.69 93 ARG A O 1
ATOM 706 N N . PRO A 1 94 ? 1.773 20.276 -11.700 1.00 47.56 94 PRO A N 1
ATOM 707 C CA . PRO A 1 94 ? 2.331 21.521 -11.193 1.00 47.56 94 PRO A CA 1
ATOM 708 C C . PRO A 1 94 ? 1.338 22.055 -10.159 1.00 47.56 94 PRO A C 1
ATOM 710 O O . PRO A 1 94 ? 0.128 22.048 -10.409 1.00 47.56 94 PRO A O 1
ATOM 713 N N . GLY A 1 95 ? 1.840 22.443 -8.982 1.00 47.03 95 GLY A N 1
ATOM 714 C CA . GLY A 1 95 ? 1.024 23.046 -7.928 1.00 47.03 95 GLY A CA 1
ATOM 715 C C . GLY A 1 95 ? 0.094 24.117 -8.508 1.00 47.03 95 GLY A C 1
ATOM 716 O O . GLY A 1 95 ? 0.434 24.693 -9.548 1.00 47.03 95 GLY A O 1
ATOM 717 N N . PRO A 1 96 ? -1.090 24.343 -7.903 1.00 54.31 96 PRO A N 1
ATOM 718 C CA . PRO A 1 96 ? -2.088 25.257 -8.447 1.00 54.31 96 PRO A CA 1
ATOM 719 C C . PRO A 1 96 ? -1.391 26.554 -8.853 1.00 54.31 96 PRO A C 1
ATOM 721 O O . PRO A 1 96 ? -0.812 27.235 -8.010 1.00 54.31 96 PRO A O 1
ATOM 724 N N . SER A 1 97 ? -1.359 26.833 -10.160 1.00 53.28 97 SER A N 1
ATOM 725 C CA . SER A 1 97 ? -0.900 28.123 -10.650 1.00 53.28 97 SER A CA 1
ATOM 726 C C . SER A 1 97 ? -1.869 29.139 -10.083 1.00 53.28 97 SER A C 1
ATOM 728 O O . SER A 1 97 ? -3.022 29.213 -10.505 1.00 53.28 97 SER A O 1
ATOM 730 N N . ASP A 1 98 ? -1.402 29.823 -9.051 1.00 51.88 98 ASP A N 1
ATOM 731 C CA . ASP A 1 98 ? -2.098 30.896 -8.379 1.00 51.88 98 ASP A CA 1
ATOM 732 C C . ASP A 1 98 ? -2.491 31.941 -9.440 1.00 51.88 98 ASP A C 1
ATOM 734 O O . ASP A 1 98 ? -1.607 32.480 -10.118 1.00 51.88 98 ASP A O 1
ATOM 738 N N . PRO A 1 99 ? -3.788 32.207 -9.682 1.00 57.84 99 PRO A N 1
ATOM 739 C CA . PRO A 1 99 ? -4.202 33.167 -10.702 1.00 57.84 99 PRO A CA 1
ATOM 740 C C . PRO A 1 99 ? -3.938 34.633 -10.304 1.00 57.84 99 PRO A C 1
ATOM 742 O O . PRO A 1 99 ? -4.365 35.540 -11.018 1.00 57.84 99 PRO A O 1
ATOM 745 N N . GLU A 1 100 ? -3.233 34.907 -9.201 1.00 52.53 100 GLU A N 1
ATOM 746 C CA . GLU A 1 100 ? -3.140 36.249 -8.614 1.00 52.53 100 GLU A CA 1
ATOM 747 C C . GLU A 1 100 ? -1.941 37.108 -9.078 1.00 52.53 100 GLU A C 1
ATOM 749 O O . GLU A 1 100 ? -1.745 38.210 -8.579 1.00 52.53 100 GLU A O 1
ATOM 754 N N . SER A 1 101 ? -1.154 36.686 -10.076 1.00 56.56 101 SER A N 1
ATOM 755 C CA . SER A 1 101 ? -0.026 37.497 -10.603 1.00 56.56 101 SER A CA 1
ATOM 756 C C . SER A 1 101 ? -0.345 38.350 -11.847 1.00 56.56 101 SER A C 1
ATOM 758 O O . SER A 1 101 ? 0.570 38.759 -12.558 1.00 56.56 101 SER A O 1
ATOM 760 N N . GLN A 1 102 ? -1.619 38.646 -12.135 1.00 54.78 102 GLN A N 1
ATOM 761 C CA . GLN A 1 102 ? -2.009 39.567 -13.222 1.00 54.78 102 GLN A CA 1
ATOM 762 C C . GLN A 1 102 ? -2.780 40.802 -12.733 1.00 54.78 102 GLN A C 1
ATOM 764 O O . GLN A 1 102 ? -3.849 41.129 -13.256 1.00 54.78 102 GLN A O 1
ATOM 769 N N . ARG A 1 103 ? -2.233 41.521 -11.752 1.00 52.75 103 ARG A N 1
ATOM 770 C CA . ARG A 1 103 ? -2.633 42.909 -11.498 1.00 52.75 103 ARG A CA 1
ATOM 771 C C . ARG A 1 103 ? -1.443 43.831 -11.334 1.00 52.75 103 ARG A C 1
ATOM 773 O O . ARG A 1 103 ? -0.478 43.425 -10.657 1.00 52.75 103 ARG A O 1
#

pLDDT: mean 74.75, std 17.72, range [42.69, 95.0]

Radius of gyration: 19.2 Å; chains: 1; bounding box: 24×53×64 Å

Foldseek 3Di:
DDDDPPPVVVVVVVVVVVVVVVVLLVQLLVLLVVQLVVQALPDLVVLLVSSQVSCVVVVHDDDDPVVSSVSSVQSPNSHRDHPDPCVVCVVPDDPPPDPPPPD

Sequence (103 aa):
MEHSNDDIAASSAQEVDVARSQDVKAVLQRIVDELGPRLADEPPAIVRERLVAAIADAGLDEQPAPWVESAVAELSGGRGLVMDARYETDRQRPGPSDPESQR

Secondary structure (DSSP, 8-state):
----SSHHHHHHHHHHHHHHHHHHHHHHHHHHHHHHHHHTT--HHHHHHHHHHHHHHTTPPPPPHHHHHHHHHHHHTTPPP---GGGGGGGS------GGG--